Protein AF-A0A955R0D7-F1 (afdb_monomer_lite)

Secondary structure (DSSP, 8-state):
-HHHHHHHHHHHIIIIIHHHHHT--THHHHHHHHHHHHHHHHHHHHHHHHHHHHHHHHHHHHTTT-TTHHHHSHHHHHHHHHHHHHHHHHHHHHHHHHHHHHHTTTT-S---TT--SS-THHHHTHHHHHHHHHHHHHHHHHHHHHHT-

Foldseek 3Di:
DLLVVLLVLLCCCLPPVVVVLVPDDDPVSLVVCLVVVVVSLVSNLVSLVVVLVVLVVVVCVVCVNPLVVLVVDPLSVLCCVLVVLSVVVSCCSVPVVVVVCVVVCSPPPDDDPPPPPDCPPVVVSVVSVVVSVVSVVSVVSVVCSVVVD

Radius of gyration: 18.82 Å; chains: 1; bounding box: 49×33×50 Å

Structure (mmCIF, N/CA/C/O backbone):
data_AF-A0A955R0D7-F1
#
_entry.id   AF-A0A955R0D7-F1
#
loop_
_atom_site.group_PDB
_atom_site.id
_atom_site.type_symbol
_atom_site.label_atom_id
_atom_site.label_alt_id
_atom_site.label_comp_id
_atom_site.label_asym_id
_atom_site.label_entity_id
_atom_site.label_seq_id
_atom_site.pdbx_PDB_ins_code
_atom_site.Cartn_x
_atom_site.Cartn_y
_atom_site.Cartn_z
_atom_site.occupancy
_atom_site.B_iso_or_equiv
_atom_site.auth_seq_id
_atom_site.auth_comp_id
_atom_site.auth_asym_id
_atom_site.auth_atom_id
_atom_site.pdbx_PDB_model_num
ATOM 1 N N . MET A 1 1 ? 12.828 -4.872 1.362 1.00 61.38 1 MET A N 1
ATOM 2 C CA . MET A 1 1 ? 12.456 -5.060 2.786 1.00 61.38 1 MET A CA 1
ATOM 3 C C . MET A 1 1 ? 11.213 -4.268 3.188 1.00 61.38 1 MET A C 1
ATOM 5 O O . MET A 1 1 ? 10.404 -4.818 3.919 1.00 61.38 1 MET A O 1
ATOM 9 N N . SER A 1 2 ? 11.001 -3.042 2.691 1.00 65.88 2 SER A N 1
ATOM 10 C CA . SER A 1 2 ? 9.780 -2.251 2.956 1.00 65.88 2 SER A CA 1
ATOM 11 C C . SER A 1 2 ? 8.479 -2.991 2.615 1.00 65.88 2 SER A C 1
ATOM 13 O O . SER A 1 2 ? 7.578 -3.041 3.442 1.00 65.88 2 SER A O 1
ATOM 15 N N . ALA A 1 3 ? 8.410 -3.654 1.456 1.00 67.31 3 ALA A N 1
ATOM 16 C CA . ALA A 1 3 ? 7.249 -4.462 1.066 1.00 67.31 3 ALA A CA 1
ATOM 17 C C . ALA A 1 3 ? 6.954 -5.610 2.052 1.00 67.31 3 ALA A C 1
ATOM 19 O O . ALA A 1 3 ? 5.801 -5.897 2.350 1.00 67.31 3 ALA A O 1
ATOM 20 N N . THR A 1 4 ? 7.995 -6.243 2.601 1.00 75.94 4 THR A N 1
ATOM 21 C CA . THR A 1 4 ? 7.864 -7.308 3.607 1.00 75.94 4 THR A CA 1
ATOM 22 C C . THR A 1 4 ? 7.376 -6.759 4.946 1.00 75.94 4 THR A C 1
ATOM 24 O O . THR A 1 4 ? 6.534 -7.383 5.582 1.00 75.94 4 THR A O 1
ATOM 27 N N . ALA A 1 5 ? 7.869 -5.586 5.359 1.00 77.06 5 ALA A N 1
ATOM 28 C CA . ALA A 1 5 ? 7.402 -4.907 6.566 1.00 77.06 5 ALA A CA 1
ATOM 29 C C . ALA A 1 5 ? 5.922 -4.514 6.443 1.00 77.06 5 ALA A C 1
ATOM 31 O O . ALA A 1 5 ? 5.141 -4.789 7.349 1.00 77.06 5 ALA A O 1
ATOM 32 N N . TRP A 1 6 ? 5.527 -3.968 5.290 1.00 73.38 6 TRP A N 1
ATOM 33 C CA . TRP A 1 6 ? 4.140 -3.597 5.012 1.00 73.38 6 TRP A CA 1
ATOM 34 C C . TRP A 1 6 ? 3.209 -4.817 4.967 1.00 73.38 6 TRP A C 1
ATOM 36 O O . TRP A 1 6 ? 2.133 -4.808 5.559 1.00 73.38 6 TRP A O 1
ATOM 46 N N . PHE A 1 7 ? 3.649 -5.916 4.348 1.00 76.81 7 PHE A N 1
ATOM 47 C CA . PHE A 1 7 ? 2.912 -7.179 4.383 1.00 76.81 7 PHE A CA 1
ATOM 48 C C . PHE A 1 7 ? 2.759 -7.720 5.813 1.00 76.81 7 PHE A C 1
ATOM 50 O O . PHE A 1 7 ? 1.665 -8.124 6.207 1.00 76.81 7 PHE A O 1
ATOM 57 N N . GLY A 1 8 ? 3.838 -7.697 6.603 1.00 83.19 8 GLY A N 1
ATOM 58 C CA . GLY A 1 8 ? 3.817 -8.113 8.005 1.00 83.19 8 GLY A CA 1
ATOM 59 C C . GLY A 1 8 ? 2.843 -7.286 8.844 1.00 83.19 8 GLY A C 1
ATOM 60 O O . GLY A 1 8 ? 2.093 -7.847 9.637 1.00 83.19 8 GLY A O 1
ATOM 61 N N . GLU A 1 9 ? 2.791 -5.975 8.617 1.00 82.50 9 GLU A N 1
ATOM 62 C CA . GLU A 1 9 ? 1.835 -5.075 9.262 1.00 82.50 9 GLU A CA 1
ATOM 63 C C . GLU A 1 9 ? 0.384 -5.450 8.927 1.00 82.50 9 GLU A C 1
ATOM 65 O O . GLU A 1 9 ? -0.415 -5.684 9.835 1.00 82.50 9 GLU A O 1
ATOM 70 N N . VAL A 1 10 ? 0.046 -5.602 7.642 1.00 80.31 10 VAL A N 1
ATOM 71 C CA . VAL A 1 10 ? -1.314 -5.985 7.217 1.00 80.31 10 VAL A CA 1
ATOM 72 C C . VAL A 1 10 ? -1.712 -7.356 7.773 1.00 80.31 10 VAL A C 1
ATOM 74 O O . VAL A 1 10 ? -2.873 -7.558 8.147 1.00 80.31 10 VAL A O 1
ATOM 77 N N . LEU A 1 11 ? -0.761 -8.285 7.877 1.00 84.38 11 LEU A N 1
ATOM 78 C CA . LEU A 1 11 ? -0.979 -9.600 8.472 1.00 84.38 11 LEU A CA 1
ATOM 79 C C . LEU A 1 11 ? -1.249 -9.499 9.978 1.00 84.38 11 LEU A C 1
ATOM 81 O O . LEU A 1 11 ? -2.230 -10.070 10.450 1.00 84.38 11 LEU A O 1
ATOM 85 N N . VAL A 1 12 ? -0.448 -8.736 10.728 1.00 87.12 12 VAL A N 1
ATOM 86 C CA . VAL A 1 12 ? -0.668 -8.499 12.166 1.00 87.12 12 VAL A CA 1
ATOM 87 C C . VAL A 1 12 ? -2.028 -7.844 12.410 1.00 87.12 12 VAL A C 1
ATOM 89 O O . VAL A 1 12 ? -2.761 -8.268 13.306 1.00 87.12 12 VAL A O 1
ATOM 92 N N . LEU A 1 13 ? -2.419 -6.866 11.591 1.00 83.75 13 LEU A N 1
ATOM 93 C CA . LEU A 1 13 ? -3.728 -6.224 11.710 1.00 83.75 13 LEU A CA 1
ATOM 94 C C . LEU A 1 13 ? -4.874 -7.213 11.490 1.00 83.75 13 LEU A C 1
ATOM 96 O O . LEU A 1 13 ? -5.788 -7.278 12.310 1.00 83.75 13 LEU A O 1
ATOM 100 N N . ASN A 1 14 ? -4.818 -8.007 10.420 1.00 81.56 14 ASN A N 1
ATOM 101 C CA . ASN A 1 14 ? -5.898 -8.932 10.075 1.00 81.56 14 ASN A CA 1
ATOM 102 C C . ASN A 1 14 ? -5.976 -10.155 10.996 1.00 81.56 14 ASN A C 1
ATOM 104 O O . ASN A 1 14 ? -7.076 -10.615 11.295 1.00 81.56 14 ASN A O 1
ATOM 108 N N . VAL A 1 15 ? -4.834 -10.695 11.423 1.00 87.00 15 VAL A N 1
ATOM 109 C CA . VAL A 1 15 ? -4.766 -11.969 12.157 1.00 87.00 15 VAL A CA 1
ATOM 110 C C . VAL A 1 15 ? -4.787 -11.764 13.668 1.00 87.00 15 VAL A C 1
ATOM 112 O O . VAL A 1 15 ? -5.303 -12.614 14.387 1.00 87.00 15 VAL A O 1
ATOM 115 N N . ILE A 1 16 ? -4.244 -10.649 14.162 1.00 88.25 16 ILE A N 1
ATOM 116 C CA . ILE A 1 16 ? -4.082 -10.414 15.601 1.00 88.25 16 ILE A CA 1
ATOM 117 C C . ILE A 1 16 ? -4.989 -9.273 16.055 1.00 88.25 16 ILE A C 1
ATOM 119 O O . ILE A 1 16 ? -5.839 -9.475 16.921 1.00 88.25 16 ILE A O 1
ATOM 123 N N . LEU A 1 17 ? -4.845 -8.084 15.462 1.00 83.94 17 LEU A N 1
ATOM 124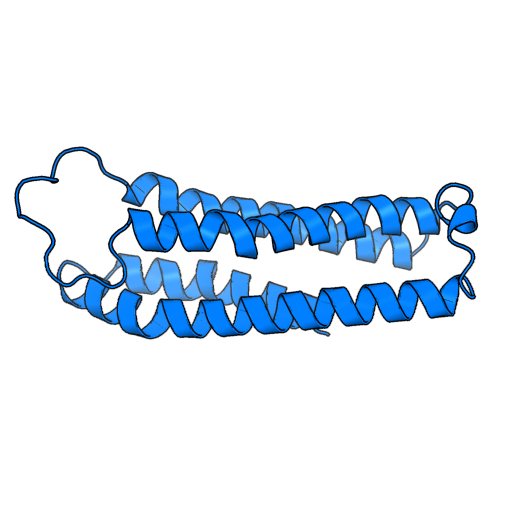 C CA . LEU A 1 17 ? -5.493 -6.881 15.987 1.00 83.94 17 LEU A CA 1
ATOM 125 C C . LEU A 1 17 ? -7.017 -6.906 15.806 1.00 83.94 17 LEU A C 1
ATOM 127 O O . LEU A 1 17 ? -7.747 -6.674 16.766 1.00 83.94 17 LEU A O 1
ATOM 131 N N . ILE A 1 18 ? -7.511 -7.207 14.601 1.00 83.69 18 ILE A N 1
ATOM 132 C CA . ILE A 1 18 ? -8.953 -7.245 14.312 1.00 83.69 18 ILE A CA 1
ATOM 133 C C . ILE A 1 18 ? -9.663 -8.309 15.170 1.00 83.69 18 ILE A C 1
ATOM 135 O O . ILE A 1 18 ? -10.655 -7.958 15.816 1.00 83.69 18 ILE A O 1
ATOM 139 N N . PRO A 1 19 ? -9.176 -9.564 15.269 1.00 84.50 19 PRO A N 1
ATOM 140 C CA . PRO A 1 19 ? -9.786 -10.558 16.148 1.00 84.50 19 PRO A CA 1
ATOM 141 C C . PRO A 1 19 ? -9.738 -10.161 17.625 1.00 84.50 19 PRO A C 1
ATOM 143 O O . PRO A 1 19 ? -10.753 -10.291 18.308 1.00 84.50 19 PRO A O 1
ATOM 146 N N . ALA A 1 20 ? -8.621 -9.612 18.111 1.00 86.94 20 ALA A N 1
ATOM 147 C CA . ALA A 1 20 ? -8.521 -9.145 19.494 1.00 86.94 20 ALA A CA 1
ATOM 148 C C . ALA A 1 20 ? -9.533 -8.027 19.795 1.00 86.94 20 ALA A C 1
ATOM 150 O O . ALA A 1 20 ? -10.219 -8.069 20.812 1.00 86.94 20 ALA A O 1
ATOM 151 N N . MET A 1 21 ? -9.694 -7.064 18.883 1.00 82.31 21 MET A N 1
ATOM 152 C CA . MET A 1 21 ? -10.682 -5.989 19.026 1.00 82.31 21 MET A CA 1
ATOM 153 C C . MET A 1 21 ? -12.124 -6.484 18.901 1.00 82.31 21 MET A C 1
ATOM 155 O O . MET A 1 21 ? -13.011 -5.903 19.518 1.00 82.31 21 MET A O 1
ATOM 159 N N . SER A 1 22 ? -12.380 -7.544 18.127 1.00 83.12 22 SER A N 1
ATOM 160 C CA . SER A 1 22 ? -13.728 -8.118 17.996 1.00 83.12 22 SER A CA 1
ATOM 161 C C . SER A 1 22 ? -14.256 -8.715 19.303 1.00 83.12 22 SER A C 1
ATOM 163 O O . SER A 1 22 ? -15.466 -8.798 19.486 1.00 83.12 22 SER A O 1
ATOM 165 N N . GLN A 1 23 ? -13.358 -9.082 20.224 1.00 86.81 23 GLN A N 1
ATOM 166 C CA . GLN A 1 23 ? -13.712 -9.577 21.556 1.00 86.81 23 GLN A CA 1
ATOM 167 C C . GLN A 1 23 ? -13.971 -8.444 22.564 1.00 86.81 23 GLN A C 1
ATOM 169 O O . GLN A 1 23 ? -14.463 -8.701 23.659 1.00 86.81 23 GLN A O 1
ATOM 174 N N . MET A 1 24 ? -13.654 -7.192 22.215 1.00 86.44 24 MET A N 1
ATOM 175 C CA . MET A 1 24 ? -13.884 -6.023 23.064 1.00 86.44 24 MET A CA 1
ATOM 176 C C . MET A 1 24 ? -15.226 -5.370 22.708 1.00 86.44 24 MET A C 1
ATOM 178 O O . MET A 1 24 ? -15.500 -5.097 21.538 1.00 86.44 24 MET A O 1
ATOM 182 N N . ALA A 1 25 ? -16.050 -5.067 23.712 1.00 82.31 25 ALA A N 1
ATOM 183 C CA . ALA A 1 25 ? -17.329 -4.378 23.532 1.00 82.31 25 ALA A CA 1
ATOM 184 C C . ALA A 1 25 ? -17.292 -2.950 24.104 1.00 82.31 25 ALA A C 1
ATOM 186 O O . ALA A 1 25 ? -16.594 -2.671 25.079 1.00 82.31 25 ALA A O 1
ATOM 187 N N . GLY A 1 26 ? -18.071 -2.050 23.498 1.00 81.56 26 GLY A N 1
ATOM 188 C CA . GLY A 1 26 ? -18.332 -0.709 24.026 1.00 81.56 26 GLY A CA 1
ATOM 189 C C . GLY A 1 26 ? -17.139 0.255 23.989 1.00 81.56 26 GLY A C 1
ATOM 190 O O . GLY A 1 26 ? -16.347 0.279 23.043 1.00 81.56 26 GLY A O 1
ATOM 191 N N . THR A 1 27 ? -17.032 1.085 25.027 1.00 82.88 27 THR A N 1
ATOM 192 C CA . THR A 1 27 ? -16.093 2.217 25.127 1.00 82.88 27 THR A CA 1
ATOM 193 C C . THR A 1 27 ? -14.623 1.796 25.093 1.00 82.88 27 THR A C 1
ATOM 195 O O . THR A 1 27 ? -13.818 2.463 24.444 1.00 82.88 27 THR A O 1
ATOM 198 N N . ALA A 1 28 ? -14.285 0.647 25.687 1.00 83.31 28 ALA A N 1
ATOM 199 C CA . ALA A 1 28 ? -12.919 0.119 25.718 1.00 83.31 28 ALA A CA 1
ATOM 200 C C . ALA A 1 28 ? -12.357 -0.160 24.312 1.00 83.31 28 ALA A C 1
ATOM 202 O O . ALA A 1 28 ? -11.191 0.120 24.031 1.00 83.31 28 ALA A O 1
ATOM 203 N N . ARG A 1 29 ? -13.198 -0.655 23.391 1.00 82.25 29 ARG A N 1
ATOM 204 C CA . ARG A 1 29 ? -12.802 -0.884 21.993 1.00 82.25 29 ARG A CA 1
ATOM 205 C C . ARG A 1 29 ? -12.495 0.431 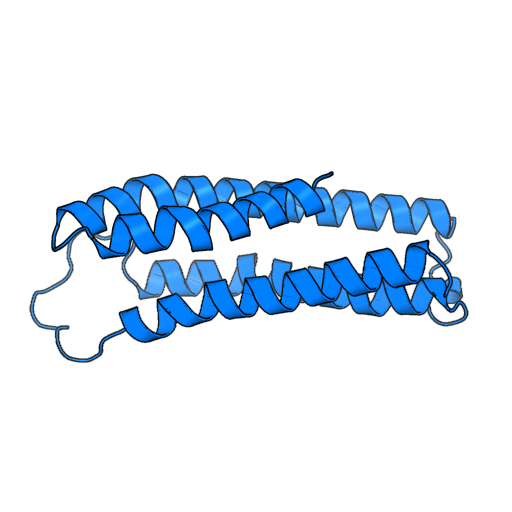21.278 1.00 82.25 29 ARG A C 1
ATOM 207 O O . ARG A 1 29 ? -11.513 0.509 20.541 1.00 82.25 29 ARG A O 1
ATOM 214 N N . ARG A 1 30 ? -13.325 1.458 21.493 1.00 79.19 30 ARG A N 1
ATOM 215 C CA . ARG A 1 30 ? -13.168 2.779 20.865 1.00 79.19 30 ARG A CA 1
ATOM 216 C C . ARG A 1 30 ? -11.902 3.482 21.355 1.00 79.19 30 ARG A C 1
ATOM 218 O O . ARG A 1 30 ? -11.149 4.005 20.541 1.00 79.19 30 ARG A O 1
ATOM 225 N N . GLU A 1 31 ? -11.631 3.432 22.656 1.00 83.88 31 GLU A N 1
ATOM 226 C CA . GLU A 1 31 ? -10.419 4.005 23.250 1.00 83.88 31 GLU A CA 1
ATOM 227 C C . GLU A 1 31 ? -9.149 3.318 22.724 1.00 83.88 31 GLU A C 1
ATOM 229 O O . GLU A 1 31 ? -8.203 3.985 22.297 1.00 83.88 31 GLU A O 1
ATOM 234 N N . TYR A 1 32 ? -9.164 1.983 22.642 1.00 84.44 32 TYR A N 1
ATOM 235 C CA . TYR A 1 32 ? -8.057 1.219 22.069 1.00 84.44 32 TYR A CA 1
ATOM 236 C C . TYR A 1 32 ? -7.833 1.539 20.583 1.00 84.44 32 TYR A C 1
ATOM 238 O O . TYR A 1 32 ? -6.696 1.773 20.165 1.00 84.44 32 TYR A O 1
ATOM 246 N N . MET A 1 33 ? -8.905 1.608 19.785 1.00 80.62 33 MET A N 1
ATOM 247 C CA . MET A 1 33 ? -8.821 2.009 18.377 1.00 80.62 33 MET A CA 1
ATOM 248 C C . MET A 1 33 ? -8.220 3.409 18.232 1.00 80.62 33 MET A C 1
ATOM 250 O O . MET A 1 33 ? -7.273 3.581 17.468 1.00 80.62 33 MET A O 1
ATOM 254 N N . ASN A 1 34 ? -8.692 4.385 19.005 1.00 80.06 34 ASN A N 1
ATOM 255 C CA . ASN A 1 34 ? -8.183 5.755 18.944 1.00 80.06 34 ASN A CA 1
ATOM 256 C C . ASN A 1 34 ? -6.699 5.858 19.332 1.00 80.06 34 ASN A C 1
ATOM 258 O O . ASN A 1 34 ? -5.986 6.709 18.805 1.00 80.06 34 ASN A O 1
ATOM 262 N N . ALA A 1 35 ? -6.204 4.984 20.211 1.00 85.25 35 ALA A N 1
ATOM 263 C CA . ALA A 1 35 ? -4.799 4.977 20.614 1.00 85.25 35 ALA A CA 1
ATOM 264 C C . ALA A 1 35 ? -3.876 4.258 19.610 1.00 85.25 35 ALA A C 1
ATOM 266 O O . ALA A 1 35 ? -2.747 4.702 19.367 1.00 85.25 35 ALA A O 1
ATOM 267 N N . VAL A 1 36 ? -4.322 3.130 19.048 1.00 83.75 36 VAL A N 1
ATOM 268 C CA . VAL A 1 36 ? -3.482 2.243 18.223 1.00 83.75 36 VAL A CA 1
ATOM 269 C C . VAL A 1 36 ? -3.545 2.601 16.745 1.00 83.75 36 VAL A C 1
ATOM 271 O O . VAL A 1 36 ? -2.504 2.638 16.086 1.00 83.75 36 VAL A O 1
ATOM 274 N N . PHE A 1 37 ? -4.738 2.901 16.231 1.00 79.44 37 PHE A N 1
ATOM 275 C CA . PHE A 1 37 ? -4.966 3.135 14.807 1.00 79.44 37 PHE A CA 1
ATOM 276 C C . PHE A 1 37 ? -4.061 4.260 14.270 1.00 79.44 37 PHE A C 1
ATOM 278 O O . PHE A 1 37 ? -3.289 3.983 13.355 1.00 79.44 37 PHE A O 1
ATOM 285 N N . PRO A 1 38 ? -3.962 5.457 14.887 1.00 79.94 38 PRO A N 1
ATOM 286 C CA . PRO A 1 38 ? -3.102 6.521 14.357 1.00 79.94 38 PRO A CA 1
ATOM 287 C C . PRO A 1 38 ? -1.618 6.138 14.269 1.00 79.94 38 PRO A C 1
ATOM 289 O O . PRO A 1 38 ? -0.898 6.610 13.389 1.00 79.94 38 PRO A O 1
ATOM 292 N N . ARG A 1 39 ? -1.137 5.275 15.175 1.00 84.88 39 ARG A N 1
ATOM 293 C CA . ARG A 1 39 ? 0.269 4.838 15.204 1.00 84.88 39 ARG A CA 1
ATOM 294 C C . ARG A 1 39 ? 0.576 3.864 14.077 1.00 84.88 39 ARG A C 1
ATOM 296 O O . ARG A 1 39 ? 1.578 4.044 13.389 1.00 84.88 39 ARG A O 1
ATOM 303 N N . VAL A 1 40 ? -0.291 2.871 13.892 1.00 81.44 40 VAL A N 1
ATOM 304 C CA . VAL A 1 40 ? -0.225 1.922 12.773 1.00 81.44 40 VAL A CA 1
ATOM 305 C C . VAL A 1 40 ? -0.281 2.694 11.456 1.00 81.44 40 VAL A C 1
ATOM 307 O O . VAL A 1 40 ? 0.615 2.591 10.631 1.00 81.44 40 VAL A O 1
ATOM 310 N N . PHE A 1 41 ? -1.252 3.591 11.306 1.00 78.31 41 PHE A N 1
ATOM 311 C CA . PHE A 1 41 ? -1.408 4.358 10.072 1.00 78.31 41 PHE A CA 1
ATOM 312 C C . PHE A 1 41 ? -0.218 5.252 9.744 1.00 78.31 41 PHE A C 1
ATOM 314 O O . PHE A 1 41 ? 0.219 5.324 8.592 1.00 78.31 41 PHE A O 1
ATOM 321 N N . ARG A 1 42 ? 0.376 5.886 10.756 1.00 83.31 42 ARG A N 1
ATOM 322 C CA . ARG A 1 42 ? 1.603 6.658 10.564 1.00 83.31 42 ARG A CA 1
ATOM 323 C C . ARG A 1 42 ? 2.765 5.778 10.094 1.00 83.31 42 ARG A C 1
ATOM 325 O O . ARG A 1 42 ? 3.548 6.229 9.259 1.00 83.31 42 ARG A O 1
ATOM 332 N N . LEU A 1 43 ? 2.881 4.548 10.598 1.00 83.88 43 LEU A N 1
ATOM 333 C CA . LEU A 1 43 ? 3.898 3.593 10.145 1.00 83.88 43 LEU A CA 1
ATOM 334 C C . LEU A 1 43 ? 3.663 3.179 8.692 1.00 83.88 43 LEU A C 1
ATOM 336 O O . LEU A 1 43 ? 4.582 3.323 7.884 1.00 83.88 43 LEU A O 1
ATOM 340 N N . ALA A 1 44 ? 2.442 2.771 8.345 1.00 81.62 44 ALA A N 1
ATOM 341 C CA . ALA A 1 44 ? 2.068 2.415 6.979 1.00 81.62 44 ALA A CA 1
ATOM 342 C C . ALA A 1 44 ? 2.339 3.562 5.988 1.00 81.62 44 ALA A C 1
ATOM 344 O O . ALA A 1 44 ? 2.937 3.346 4.932 1.00 81.62 44 ALA A O 1
ATOM 345 N N . SER A 1 45 ? 2.012 4.804 6.359 1.00 82.94 45 SER A N 1
ATOM 346 C CA . SER A 1 45 ? 2.275 5.994 5.539 1.00 82.94 45 SER A CA 1
ATOM 347 C C . SER A 1 45 ? 3.772 6.231 5.300 1.00 82.94 45 SER A C 1
ATOM 349 O O . SER A 1 45 ? 4.191 6.476 4.165 1.00 82.94 45 SER A O 1
ATOM 351 N N . ILE A 1 46 ? 4.604 6.127 6.345 1.00 85.50 46 ILE A N 1
ATOM 352 C CA . ILE A 1 46 ? 6.065 6.289 6.230 1.00 85.50 46 ILE A CA 1
ATOM 353 C C . ILE A 1 46 ? 6.668 5.156 5.387 1.00 85.50 46 ILE A C 1
ATOM 355 O O . ILE A 1 46 ? 7.501 5.401 4.509 1.00 85.50 46 ILE A O 1
ATOM 359 N N . LEU A 1 47 ? 6.237 3.914 5.614 1.00 82.31 47 LEU A N 1
ATOM 360 C CA . LEU A 1 47 ? 6.691 2.750 4.851 1.00 82.31 47 LEU A CA 1
ATOM 361 C C . LEU A 1 47 ? 6.288 2.848 3.377 1.00 82.31 47 LEU A C 1
ATOM 363 O O . LEU A 1 47 ? 7.110 2.583 2.501 1.00 82.31 47 LEU A O 1
ATOM 367 N N . SER A 1 48 ? 5.065 3.292 3.093 1.00 83.06 48 SER A N 1
ATOM 368 C CA . SER A 1 48 ? 4.592 3.513 1.728 1.00 83.06 48 SER A CA 1
ATOM 369 C C . SER A 1 48 ? 5.394 4.617 1.036 1.00 83.06 48 SER A C 1
ATOM 371 O O . SER A 1 48 ? 5.863 4.420 -0.083 1.00 83.06 48 SER A O 1
ATOM 373 N N . GLY A 1 49 ? 5.608 5.760 1.696 1.00 86.00 49 GLY A N 1
ATOM 374 C CA . GLY A 1 49 ? 6.389 6.864 1.132 1.00 86.00 49 GLY A CA 1
ATOM 375 C C . GLY A 1 49 ? 7.833 6.460 0.826 1.00 86.00 49 GLY A C 1
ATOM 376 O O . GLY A 1 49 ? 8.329 6.689 -0.277 1.00 86.00 49 GLY A O 1
ATOM 377 N N . THR A 1 50 ? 8.494 5.781 1.766 1.00 86.44 50 THR A N 1
ATOM 378 C CA . THR A 1 50 ? 9.864 5.279 1.561 1.00 86.44 50 THR A CA 1
ATOM 379 C C . THR A 1 50 ? 9.940 4.220 0.462 1.00 86.44 50 THR A C 1
ATOM 381 O O . THR A 1 50 ? 10.887 4.236 -0.323 1.00 86.44 50 THR A O 1
ATOM 384 N N . ALA A 1 51 ? 8.944 3.335 0.348 1.00 84.50 51 ALA A N 1
ATOM 385 C CA . ALA A 1 51 ? 8.879 2.342 -0.722 1.00 84.50 51 ALA A CA 1
ATOM 386 C C . ALA A 1 51 ? 8.712 2.983 -2.107 1.00 84.50 51 ALA A C 1
ATOM 388 O O . ALA A 1 51 ? 9.393 2.566 -3.043 1.00 84.50 51 ALA A O 1
ATOM 389 N N . VAL A 1 52 ? 7.859 4.005 -2.233 1.00 86.69 52 VAL A N 1
ATOM 390 C CA . VAL A 1 52 ? 7.660 4.742 -3.493 1.00 86.69 52 VAL A CA 1
ATOM 391 C C . VAL A 1 52 ? 8.945 5.452 -3.913 1.00 86.69 52 VAL A C 1
ATOM 393 O O . VAL A 1 52 ? 9.373 5.301 -5.055 1.00 86.69 52 VAL A O 1
ATOM 396 N N . ILE A 1 53 ? 9.598 6.167 -2.989 1.00 89.94 53 ILE A N 1
ATOM 397 C CA . ILE A 1 53 ? 10.863 6.862 -3.270 1.00 89.94 53 ILE A CA 1
ATOM 398 C C . ILE A 1 53 ? 11.938 5.855 -3.687 1.00 89.94 53 ILE A C 1
ATOM 400 O O . ILE A 1 53 ? 12.557 6.026 -4.732 1.00 89.94 53 ILE A O 1
ATOM 404 N N . ALA A 1 54 ? 12.122 4.776 -2.920 1.00 88.38 54 ALA A N 1
ATOM 405 C CA . ALA A 1 54 ? 13.114 3.752 -3.236 1.00 88.38 54 ALA A CA 1
ATOM 406 C C . ALA A 1 54 ? 12.838 3.068 -4.586 1.00 88.38 54 ALA A C 1
ATOM 408 O O . ALA A 1 54 ? 13.771 2.835 -5.352 1.00 88.38 54 ALA A O 1
ATOM 409 N N . GLY A 1 55 ? 11.571 2.775 -4.894 1.00 87.19 55 GLY A N 1
ATOM 410 C CA . GLY A 1 55 ? 11.163 2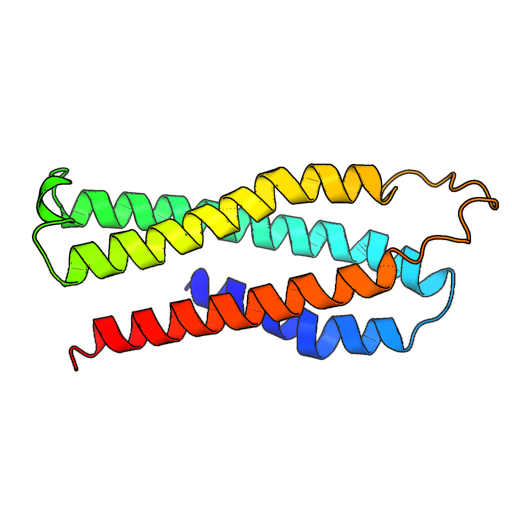.187 -6.169 1.00 87.19 55 GLY A CA 1
ATOM 411 C C . GLY A 1 55 ? 11.451 3.106 -7.356 1.00 87.19 55 GLY A C 1
ATOM 412 O O . GLY A 1 55 ? 12.023 2.654 -8.344 1.00 87.19 55 GLY A O 1
ATOM 413 N N . LEU A 1 56 ? 11.127 4.397 -7.241 1.00 90.44 56 LEU A N 1
ATOM 414 C CA . LEU A 1 56 ? 11.429 5.402 -8.267 1.00 90.44 56 LEU A CA 1
ATOM 415 C C . LEU A 1 56 ? 12.935 5.598 -8.457 1.00 90.44 56 LEU A C 1
ATOM 417 O O . LEU A 1 56 ? 13.405 5.630 -9.590 1.00 90.44 56 LEU A O 1
ATOM 421 N N . SER A 1 57 ? 13.703 5.698 -7.369 1.00 92.50 57 SER A N 1
ATOM 422 C CA . SER A 1 57 ? 15.161 5.815 -7.451 1.00 92.50 57 SER A CA 1
ATOM 423 C C . SER A 1 57 ? 15.783 4.598 -8.132 1.00 92.50 57 SER A C 1
ATOM 425 O O . SER A 1 57 ? 16.631 4.760 -9.004 1.00 92.50 57 SER A O 1
ATOM 427 N N . LEU A 1 58 ? 15.341 3.387 -7.778 1.00 89.38 58 LEU A N 1
ATOM 428 C CA . LEU A 1 58 ? 15.824 2.161 -8.408 1.00 89.38 58 LEU A CA 1
ATOM 429 C C . LEU A 1 58 ? 15.468 2.122 -9.898 1.00 89.38 58 LEU A C 1
ATOM 431 O O . LEU A 1 58 ? 16.320 1.778 -10.710 1.00 89.38 58 LEU A O 1
ATOM 435 N N . LEU A 1 59 ? 14.240 2.513 -10.252 1.00 90.00 59 LEU A N 1
ATOM 436 C CA . LEU A 1 59 ? 13.785 2.586 -11.637 1.00 90.00 59 LEU A CA 1
ATOM 437 C C . LEU A 1 59 ? 14.682 3.507 -12.468 1.00 90.00 59 LEU A C 1
ATOM 439 O O . LEU A 1 59 ? 15.190 3.082 -13.497 1.00 90.00 59 LEU A O 1
ATOM 443 N N . LEU A 1 60 ? 14.928 4.726 -11.981 1.00 92.69 60 LEU A N 1
ATOM 444 C CA . LEU A 1 60 ? 15.764 5.714 -12.666 1.00 92.69 60 LEU A CA 1
ATOM 445 C C . LEU A 1 60 ? 17.209 5.241 -12.843 1.00 92.69 60 LEU A C 1
ATOM 447 O O . LEU A 1 60 ? 17.801 5.489 -13.889 1.00 92.69 60 LEU A O 1
ATOM 451 N N . ILE A 1 61 ? 17.767 4.557 -11.839 1.00 93.19 61 ILE A N 1
ATOM 452 C CA . ILE A 1 61 ? 19.115 3.981 -11.926 1.00 93.19 61 ILE A CA 1
ATOM 453 C C . ILE A 1 61 ? 19.148 2.860 -12.969 1.00 93.19 61 ILE A C 1
ATOM 455 O O . ILE A 1 61 ? 20.069 2.813 -13.776 1.00 93.19 61 ILE A O 1
ATOM 459 N N . MET A 1 62 ? 18.154 1.968 -12.973 1.00 88.75 62 MET A N 1
ATOM 460 C CA . MET A 1 62 ? 18.122 0.817 -13.882 1.00 88.75 62 MET A CA 1
ATOM 461 C C . MET A 1 62 ? 17.853 1.192 -15.337 1.00 88.75 62 MET A C 1
ATOM 463 O O . MET A 1 62 ? 18.294 0.474 -16.229 1.00 88.75 62 MET A O 1
ATOM 467 N N . THR A 1 63 ? 17.125 2.278 -15.582 1.00 92.31 63 THR A N 1
ATOM 468 C CA . THR A 1 63 ? 16.863 2.762 -16.939 1.00 92.31 63 THR A CA 1
ATOM 469 C C . THR A 1 63 ? 17.866 3.813 -17.399 1.00 92.31 63 THR A C 1
ATOM 471 O O . THR A 1 63 ? 17.718 4.330 -18.498 1.00 92.31 63 THR A O 1
ATOM 474 N N . GLU A 1 64 ? 18.830 4.200 -16.555 1.00 92.88 64 GLU A N 1
ATOM 475 C CA . GLU A 1 64 ? 19.731 5.338 -16.802 1.00 92.88 64 GLU A CA 1
ATOM 476 C C . GLU A 1 64 ? 18.967 6.634 -17.161 1.00 92.88 64 GLU A C 1
ATOM 478 O O . GLU A 1 64 ? 19.450 7.500 -17.886 1.00 92.88 64 GLU A O 1
ATOM 483 N N . GLY A 1 65 ? 17.738 6.770 -16.649 1.00 90.75 65 GLY A N 1
ATOM 484 C CA . GLY A 1 65 ? 16.812 7.858 -16.980 1.00 90.75 65 GLY A CA 1
ATOM 485 C C . GLY A 1 65 ? 15.952 7.652 -18.236 1.00 90.75 65 GLY A C 1
ATOM 486 O O . GLY A 1 65 ? 15.012 8.421 -18.437 1.00 90.75 65 GLY A O 1
ATOM 487 N N . ASP A 1 66 ? 16.182 6.609 -19.037 1.00 93.06 66 ASP A N 1
ATOM 488 C CA . ASP A 1 66 ? 15.392 6.314 -20.237 1.00 93.06 66 ASP A CA 1
ATOM 489 C C . ASP A 1 66 ? 14.154 5.448 -19.943 1.00 93.06 66 ASP A C 1
ATOM 491 O O . ASP A 1 66 ? 14.162 4.216 -19.983 1.00 93.06 66 ASP A O 1
ATOM 495 N N . LEU A 1 67 ? 13.032 6.110 -19.671 1.00 90.19 67 LEU A N 1
ATOM 496 C CA . LEU A 1 67 ? 11.765 5.438 -19.370 1.00 90.19 67 LEU A CA 1
ATOM 497 C C . LEU A 1 67 ? 11.119 4.750 -20.587 1.00 90.19 67 LEU A C 1
ATOM 499 O O . LEU A 1 67 ? 10.151 4.006 -20.405 1.00 90.19 67 LEU A O 1
ATOM 503 N N . THR A 1 68 ? 11.622 4.961 -21.808 1.00 93.19 68 THR A N 1
ATOM 504 C CA . THR A 1 68 ? 11.057 4.336 -23.020 1.00 93.19 68 THR A CA 1
ATOM 505 C C . THR A 1 68 ? 11.302 2.826 -23.071 1.00 93.19 68 THR A C 1
ATOM 507 O O . THR A 1 68 ? 10.515 2.092 -23.664 1.00 93.19 68 THR A O 1
ATOM 510 N N . ILE A 1 69 ? 12.295 2.337 -22.323 1.00 90.56 69 ILE A N 1
ATOM 511 C CA . ILE A 1 69 ? 12.640 0.912 -22.189 1.00 90.56 69 ILE A CA 1
ATOM 512 C C . ILE A 1 69 ? 11.554 0.115 -21.433 1.00 90.56 69 ILE A C 1
ATOM 514 O O . ILE A 1 69 ? 11.455 -1.114 -21.544 1.00 90.56 69 ILE A O 1
ATOM 518 N N . LEU A 1 70 ? 10.712 0.790 -20.644 1.00 89.12 70 LEU A N 1
ATOM 519 C CA . LEU A 1 70 ? 9.693 0.139 -19.817 1.00 89.12 70 LEU A CA 1
ATOM 520 C C . LEU A 1 70 ? 8.585 -0.556 -20.626 1.00 89.12 70 LEU A C 1
ATOM 522 O O . LEU A 1 70 ? 8.341 -1.735 -20.364 1.00 89.12 70 LEU A O 1
ATOM 526 N N . PRO A 1 71 ? 7.922 0.096 -21.601 1.00 92.50 71 PRO A N 1
ATOM 527 C CA . PRO A 1 71 ? 6.930 -0.575 -22.441 1.00 92.50 71 PRO A CA 1
ATOM 528 C C . PRO A 1 71 ? 7.534 -1.610 -23.400 1.00 92.50 71 PRO A C 1
ATOM 530 O O . PRO A 1 71 ? 6.828 -2.526 -23.818 1.00 92.50 71 PRO A O 1
ATOM 533 N N . GLU A 1 72 ? 8.817 -1.491 -23.747 1.00 91.38 72 GLU A N 1
ATOM 534 C CA . GLU A 1 72 ? 9.476 -2.388 -24.707 1.00 91.38 72 GLU A CA 1
ATOM 535 C C . GLU A 1 72 ? 9.937 -3.711 -24.080 1.00 91.38 72 GLU A C 1
ATOM 537 O O . GLU A 1 72 ? 10.043 -4.733 -24.762 1.00 91.38 72 GLU A O 1
ATOM 542 N N . SER A 1 73 ? 10.188 -3.726 -22.768 1.00 87.62 73 SER A N 1
ATOM 543 C CA . SER A 1 73 ? 10.725 -4.890 -22.065 1.00 87.62 73 SER A CA 1
ATOM 544 C C . SER A 1 73 ? 9.665 -5.626 -21.238 1.00 87.62 73 SER A C 1
ATOM 546 O O . SER A 1 73 ? 8.856 -5.034 -20.526 1.00 87.62 73 SER A O 1
ATOM 548 N N . ARG A 1 74 ? 9.708 -6.969 -21.253 1.00 86.25 74 ARG A N 1
ATOM 549 C CA . ARG A 1 74 ? 8.821 -7.817 -20.428 1.00 86.25 74 ARG A CA 1
ATOM 550 C C . ARG A 1 74 ? 8.885 -7.458 -18.940 1.00 86.25 74 ARG A C 1
ATOM 552 O O . ARG A 1 74 ? 7.854 -7.377 -18.284 1.00 86.25 74 ARG A O 1
ATOM 559 N N . TRP A 1 75 ? 10.089 -7.235 -18.414 1.00 86.75 75 TRP A N 1
ATOM 560 C CA . TRP A 1 75 ? 10.291 -6.818 -17.025 1.00 86.75 75 TRP A CA 1
ATOM 561 C C . TRP A 1 75 ? 9.740 -5.410 -16.753 1.00 86.75 75 TRP A C 1
ATOM 563 O O . TRP A 1 75 ? 9.103 -5.199 -15.720 1.00 86.75 75 TRP A O 1
ATOM 573 N N . GLY A 1 76 ? 9.903 -4.477 -17.696 1.00 87.19 76 GLY A N 1
ATOM 574 C CA . GLY A 1 76 ? 9.359 -3.125 -17.595 1.00 87.19 76 GLY A CA 1
ATOM 575 C C . GLY A 1 76 ? 7.833 -3.109 -17.498 1.00 87.19 76 GLY A C 1
ATOM 576 O O . GLY A 1 76 ? 7.291 -2.411 -16.645 1.00 87.19 76 GLY A O 1
ATOM 577 N N . ILE A 1 77 ? 7.138 -3.971 -18.248 1.00 86.50 77 ILE A N 1
ATOM 578 C CA . ILE A 1 77 ? 5.677 -4.136 -18.146 1.00 86.50 77 ILE A CA 1
ATOM 579 C C . ILE A 1 77 ? 5.263 -4.609 -16.743 1.00 86.50 77 ILE A C 1
ATOM 581 O O . ILE A 1 77 ? 4.295 -4.089 -16.179 1.00 86.50 77 ILE A O 1
ATOM 585 N N . PHE A 1 78 ? 5.988 -5.556 -16.138 1.00 83.38 78 PHE A N 1
ATOM 586 C CA . PHE A 1 78 ? 5.705 -6.003 -14.766 1.00 83.38 78 PHE A CA 1
ATOM 587 C C . PHE A 1 78 ? 5.939 -4.898 -13.734 1.00 83.38 78 PHE A C 1
ATOM 589 O O . PHE A 1 78 ? 5.166 -4.767 -12.785 1.00 83.38 78 PHE A O 1
ATOM 596 N N . ILE A 1 79 ? 6.963 -4.068 -13.928 1.00 85.56 79 ILE A N 1
ATOM 597 C CA . ILE A 1 79 ? 7.195 -2.902 -13.073 1.00 85.56 79 ILE A CA 1
ATOM 598 C C . ILE A 1 79 ? 6.120 -1.842 -13.260 1.00 85.56 79 ILE A C 1
ATOM 600 O O . ILE A 1 79 ? 5.642 -1.297 -12.270 1.00 85.56 79 ILE A O 1
ATOM 604 N N . MET A 1 80 ? 5.702 -1.562 -14.490 1.00 88.75 80 MET A N 1
ATOM 605 C CA . MET A 1 80 ? 4.646 -0.589 -14.754 1.00 88.75 80 MET A CA 1
ATOM 606 C C . MET A 1 80 ? 3.315 -1.034 -14.150 1.00 88.75 80 MET A C 1
ATOM 608 O O . MET A 1 80 ? 2.641 -0.247 -13.493 1.00 88.75 80 MET A O 1
ATOM 612 N N . THR A 1 81 ? 2.948 -2.303 -14.335 1.00 84.75 81 THR A N 1
ATOM 613 C CA . THR A 1 81 ? 1.691 -2.855 -13.811 1.00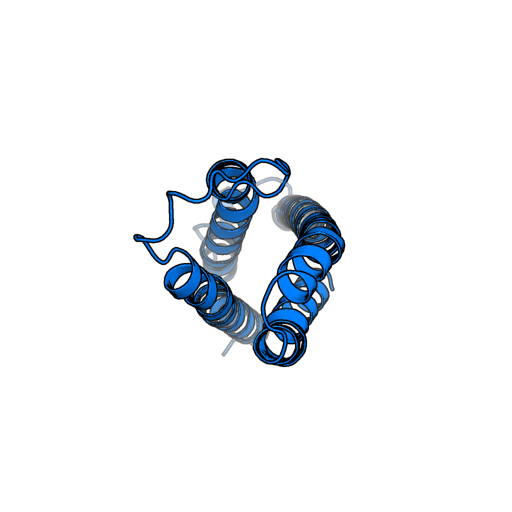 84.75 81 THR A CA 1
ATOM 614 C C . THR A 1 81 ? 1.727 -2.999 -12.290 1.00 84.75 81 THR A C 1
ATOM 616 O O . THR A 1 81 ? 0.852 -2.469 -11.607 1.00 84.75 81 THR A O 1
ATOM 619 N N . GLY A 1 82 ? 2.753 -3.649 -11.735 1.00 81.19 82 GLY A N 1
ATOM 620 C CA . GLY A 1 82 ? 2.898 -3.847 -10.292 1.00 81.19 82 GLY A CA 1
ATOM 621 C C . GLY A 1 82 ? 3.172 -2.546 -9.535 1.00 81.19 82 GLY A C 1
ATOM 622 O O . GLY A 1 82 ? 2.540 -2.276 -8.514 1.00 81.19 82 GLY A O 1
ATOM 623 N N . GLY A 1 83 ? 4.070 -1.711 -10.057 1.00 84.88 83 GLY A N 1
ATOM 624 C CA . GLY A 1 83 ? 4.384 -0.392 -9.513 1.00 84.88 83 GLY A CA 1
ATOM 625 C C . GLY A 1 83 ? 3.207 0.572 -9.620 1.00 84.88 83 GLY A C 1
ATOM 626 O O . GLY A 1 83 ? 2.904 1.254 -8.646 1.00 84.88 83 GLY A O 1
ATOM 627 N N . GLY A 1 84 ? 2.487 0.572 -10.746 1.00 88.31 84 GLY A N 1
ATOM 628 C CA . GLY A 1 84 ? 1.259 1.349 -10.921 1.00 88.31 84 GLY A CA 1
ATOM 629 C C . GLY A 1 84 ? 0.166 0.943 -9.934 1.00 88.31 84 GLY A C 1
ATOM 630 O O . GLY A 1 84 ? -0.441 1.806 -9.301 1.00 88.31 84 GLY A O 1
ATOM 631 N N . LEU A 1 85 ? -0.039 -0.363 -9.726 1.00 82.06 85 LEU A N 1
ATOM 632 C CA . LEU A 1 85 ? -1.001 -0.864 -8.744 1.00 82.06 85 LEU A CA 1
ATOM 633 C C . LEU A 1 85 ? -0.597 -0.484 -7.311 1.00 82.06 85 LEU A C 1
ATOM 635 O O . LEU A 1 85 ? -1.437 -0.030 -6.536 1.00 82.06 85 LEU A O 1
ATOM 639 N N . ALA A 1 86 ? 0.688 -0.600 -6.969 1.00 81.62 86 ALA A N 1
ATOM 640 C CA . ALA A 1 86 ? 1.205 -0.177 -5.670 1.00 81.62 86 ALA A CA 1
ATOM 641 C C . ALA A 1 86 ? 1.039 1.338 -5.442 1.00 81.62 86 ALA A C 1
ATOM 643 O O . ALA A 1 86 ? 0.611 1.748 -4.364 1.00 81.62 86 ALA A O 1
ATOM 644 N N . LEU A 1 87 ? 1.305 2.166 -6.458 1.00 86.94 87 LEU A N 1
ATOM 645 C CA . LEU A 1 87 ? 1.084 3.617 -6.424 1.00 86.94 87 LEU A CA 1
ATOM 646 C C . LEU A 1 87 ? -0.393 3.975 -6.261 1.00 86.94 87 LEU A C 1
ATOM 648 O O . LEU A 1 87 ? -0.717 4.916 -5.537 1.00 86.94 87 LEU A O 1
ATOM 652 N N . LEU A 1 88 ? -1.285 3.221 -6.904 1.00 86.38 88 LEU A N 1
ATOM 653 C CA . LEU A 1 88 ? -2.727 3.398 -6.778 1.00 86.38 88 LEU A CA 1
ATOM 654 C C . LEU A 1 88 ? -3.188 3.097 -5.349 1.00 86.38 88 LEU A C 1
ATOM 656 O O . LEU A 1 88 ? -3.930 3.891 -4.776 1.00 86.38 88 LEU A O 1
ATOM 660 N N . ILE A 1 89 ? -2.703 2.011 -4.743 1.00 81.62 89 ILE A N 1
ATOM 661 C CA . ILE A 1 89 ? -3.001 1.674 -3.341 1.00 81.62 89 ILE A CA 1
ATOM 662 C C . ILE A 1 89 ? -2.420 2.726 -2.394 1.00 81.62 89 ILE A C 1
ATOM 664 O O . ILE A 1 89 ? -3.122 3.181 -1.495 1.00 81.62 89 ILE A O 1
ATOM 668 N N . ALA A 1 90 ? -1.170 3.145 -2.602 1.00 84.19 90 ALA A N 1
ATOM 669 C CA . ALA A 1 90 ? -0.535 4.187 -1.799 1.00 84.19 90 ALA A CA 1
ATOM 670 C C . ALA A 1 90 ? -1.313 5.508 -1.885 1.00 84.19 90 ALA A C 1
ATOM 672 O O . ALA A 1 90 ? -1.570 6.156 -0.875 1.00 84.19 90 ALA A O 1
ATOM 673 N N . SER A 1 91 ? -1.753 5.880 -3.087 1.00 83.06 91 SER A N 1
ATOM 674 C CA . SER A 1 91 ? -2.575 7.070 -3.310 1.00 83.06 91 SER A CA 1
ATOM 675 C C . SER A 1 91 ? -3.942 6.926 -2.644 1.00 83.06 91 SER A C 1
ATOM 677 O O . SER A 1 91 ? -4.394 7.842 -1.965 1.00 83.06 91 SER A O 1
ATOM 679 N N . PHE A 1 92 ? -4.589 5.766 -2.757 1.00 81.94 92 PHE A N 1
ATOM 680 C CA . PHE A 1 92 ? -5.825 5.486 -2.033 1.00 81.94 92 PHE A CA 1
ATOM 681 C C . PHE A 1 92 ? -5.632 5.646 -0.517 1.00 81.94 92 PHE A C 1
ATOM 683 O O . PHE A 1 92 ? -6.414 6.347 0.120 1.00 81.94 92 PHE A O 1
ATOM 690 N N . HIS A 1 93 ? -4.563 5.078 0.044 1.00 78.75 93 HIS A N 1
ATOM 691 C CA . HIS A 1 93 ? -4.211 5.209 1.457 1.00 78.75 93 HIS A CA 1
ATOM 692 C C . HIS A 1 93 ? -4.039 6.680 1.860 1.00 78.75 93 HIS A C 1
ATOM 694 O O . HIS A 1 93 ? -4.689 7.138 2.785 1.00 78.75 93 HIS A O 1
ATOM 700 N N . PHE A 1 94 ? -3.285 7.481 1.104 1.00 79.44 94 PHE A N 1
ATOM 701 C CA . PHE A 1 94 ? -3.101 8.899 1.436 1.00 79.44 94 PHE A CA 1
ATOM 702 C C . PHE A 1 94 ? -4.373 9.756 1.279 1.00 79.44 94 PHE A C 1
ATOM 704 O O . PHE A 1 94 ? -4.617 10.639 2.100 1.00 79.44 94 PHE A O 1
ATOM 711 N N . PHE A 1 95 ? -5.186 9.529 0.239 1.00 78.75 95 PHE A N 1
ATOM 712 C CA . PHE A 1 95 ? -6.300 10.424 -0.118 1.00 78.75 95 PHE A CA 1
ATOM 713 C C . PHE A 1 95 ? -7.659 10.015 0.457 1.00 78.75 95 PHE A C 1
ATOM 715 O O . PHE A 1 95 ? -8.414 10.865 0.935 1.00 78.75 95 PHE A O 1
ATOM 722 N N . MET A 1 96 ? -8.023 8.735 0.362 1.00 67.62 96 MET A N 1
ATOM 723 C CA . MET A 1 96 ? -9.335 8.261 0.819 1.00 67.62 96 MET A CA 1
ATOM 724 C C . MET A 1 96 ? -9.389 8.163 2.337 1.00 67.62 96 MET A C 1
ATOM 726 O O . MET A 1 96 ? -10.427 8.421 2.941 1.00 67.62 96 MET A O 1
ATOM 730 N N . GLU A 1 97 ? -8.270 7.836 2.964 1.00 64.62 97 GLU A N 1
ATOM 731 C CA . GLU A 1 97 ? -8.229 7.595 4.394 1.00 64.62 97 GLU A CA 1
ATOM 732 C C . GLU A 1 97 ? -8.362 8.870 5.221 1.00 64.62 97 GLU A C 1
ATOM 734 O O . GLU A 1 97 ? -9.133 8.873 6.172 1.00 64.62 97 GLU A O 1
ATOM 739 N N . GLN A 1 98 ? -7.720 9.979 4.827 1.00 65.88 98 GLN A N 1
ATOM 740 C CA . GLN A 1 98 ? -7.926 11.263 5.511 1.00 65.88 98 GLN A CA 1
ATOM 741 C C . GLN A 1 98 ? -9.401 11.677 5.486 1.00 65.88 98 GLN A C 1
ATOM 743 O O . GLN A 1 98 ? -9.930 12.186 6.473 1.00 65.88 98 GLN A O 1
ATOM 748 N N . LYS A 1 99 ? -10.093 11.396 4.374 1.00 66.00 99 LYS A N 1
ATOM 749 C CA . LYS A 1 99 ? -11.531 11.646 4.253 1.00 66.00 99 LYS A CA 1
ATOM 750 C C . LYS A 1 99 ? -12.371 10.682 5.090 1.00 66.00 99 LYS A C 1
ATOM 752 O O . LYS A 1 99 ? -13.373 11.107 5.651 1.00 66.00 99 LYS A O 1
ATOM 757 N N . LEU A 1 100 ? -11.988 9.409 5.186 1.00 62.53 100 LEU A N 1
ATOM 758 C CA . LEU A 1 100 ? -12.680 8.410 6.007 1.00 62.53 100 LEU A CA 1
ATOM 759 C C . LEU A 1 100 ? -12.477 8.660 7.506 1.00 62.53 100 LEU A C 1
ATOM 761 O O . LEU A 1 100 ? -13.448 8.614 8.249 1.00 62.53 100 LEU A O 1
ATOM 765 N N . ALA A 1 101 ? -11.265 8.994 7.945 1.00 61.66 101 ALA A N 1
ATOM 766 C CA . ALA A 1 101 ? -10.974 9.343 9.334 1.00 61.66 101 ALA A CA 1
ATOM 767 C C . ALA A 1 101 ? -11.776 10.576 9.781 1.00 61.66 1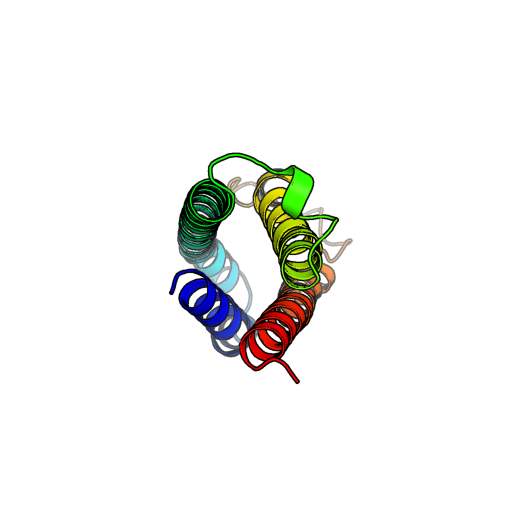01 ALA A C 1
ATOM 769 O O . ALA A 1 101 ? -12.408 10.540 10.836 1.00 61.66 101 ALA A O 1
ATOM 770 N N . ALA A 1 102 ? -11.839 11.609 8.930 1.00 64.12 102 ALA A N 1
ATOM 771 C CA . ALA A 1 102 ? -12.673 12.785 9.170 1.00 64.12 102 ALA A CA 1
ATOM 772 C C . ALA A 1 102 ? -14.175 12.447 9.193 1.00 64.12 102 ALA A C 1
ATOM 774 O O . ALA A 1 102 ? -14.917 12.992 10.001 1.00 64.12 102 ALA A O 1
ATOM 775 N N . LYS A 1 103 ? -14.636 11.527 8.334 1.00 59.31 103 LYS A N 1
ATOM 776 C CA . LYS A 1 103 ? -16.057 11.159 8.231 1.00 59.31 103 LYS A CA 1
ATOM 777 C C . LYS A 1 103 ? -16.537 10.205 9.335 1.00 59.31 103 LYS A C 1
ATOM 779 O O . LYS A 1 103 ? -17.725 10.181 9.619 1.00 59.31 103 LYS A O 1
ATOM 784 N N . ILE A 1 104 ? -15.643 9.421 9.941 1.00 56.72 104 ILE A N 1
ATOM 785 C CA . ILE A 1 104 ? -15.969 8.457 11.013 1.00 56.72 104 ILE A CA 1
ATOM 786 C C . ILE A 1 104 ? -15.833 9.106 12.413 1.00 56.72 104 ILE A C 1
ATOM 788 O O . ILE A 1 104 ? -16.044 8.450 13.428 1.00 56.72 104 ILE A O 1
ATOM 792 N N . GLY A 1 105 ? -15.486 10.398 12.501 1.00 54.66 105 GLY A N 1
ATOM 793 C CA . GLY A 1 105 ? -15.369 11.101 13.787 1.00 54.66 105 GLY A CA 1
ATOM 794 C C . GLY A 1 105 ? -14.225 10.579 14.665 1.00 54.66 105 GLY A C 1
ATOM 795 O O . GLY A 1 105 ? -14.266 10.687 15.892 1.00 54.66 105 GLY A O 1
ATOM 796 N N . VAL A 1 106 ? -13.192 9.980 14.061 1.00 53.19 106 VAL A N 1
ATOM 797 C CA . VAL A 1 106 ? -11.985 9.550 14.780 1.00 53.19 106 VAL A CA 1
ATOM 798 C C . VAL A 1 106 ? -11.173 10.805 15.116 1.00 53.19 106 VAL A C 1
ATOM 800 O O . VAL A 1 106 ? -10.312 11.224 14.349 1.00 53.19 106 VAL A O 1
ATOM 803 N N . GLY A 1 107 ? -11.499 11.440 16.242 1.00 46.44 107 GLY A N 1
ATOM 804 C CA . GLY A 1 107 ? -10.868 12.681 16.701 1.00 46.44 107 GLY A CA 1
ATOM 805 C C . GLY A 1 107 ? -11.806 13.608 17.473 1.00 46.44 107 GLY A C 1
ATOM 806 O O . GLY A 1 107 ? -11.334 14.308 18.363 1.00 46.44 107 GLY A O 1
ATOM 807 N N . ASP A 1 108 ? -13.114 13.539 17.212 1.00 42.34 108 ASP A N 1
ATOM 808 C CA . ASP A 1 108 ? -14.120 14.310 17.942 1.00 42.34 108 ASP A CA 1
ATOM 809 C C . ASP A 1 108 ? -14.812 13.425 18.988 1.00 42.34 108 ASP A C 1
ATOM 811 O O . ASP A 1 108 ? -15.425 12.394 18.696 1.00 42.34 108 ASP A O 1
ATOM 815 N N . CYS A 1 109 ? -14.666 13.817 20.255 1.00 45.78 109 CYS A N 1
ATOM 816 C CA . CYS A 1 109 ? -15.274 13.146 21.405 1.00 45.78 109 CYS A CA 1
ATOM 817 C C . CYS A 1 109 ? -16.782 13.421 21.548 1.00 45.78 109 CYS A C 1
ATOM 819 O O . CYS A 1 109 ? -17.405 12.868 22.451 1.00 45.78 109 CYS A O 1
ATOM 821 N N . GLU A 1 110 ? -17.383 14.223 20.670 1.00 44.19 110 GLU A N 1
ATOM 822 C CA . GLU A 1 110 ? -18.820 14.504 20.664 1.00 44.19 110 GLU A CA 1
ATOM 823 C C . GLU A 1 110 ? -19.490 13.751 19.514 1.00 44.19 110 GLU A C 1
ATOM 825 O O . GLU A 1 110 ? -19.681 14.277 18.424 1.00 44.19 110 GLU A O 1
ATOM 830 N N . VAL A 1 111 ? -19.836 12.485 19.750 1.00 49.50 111 VAL A N 1
ATOM 831 C CA . VAL A 1 111 ? -20.820 11.797 18.905 1.00 49.50 111 VAL A CA 1
ATOM 832 C C . VAL A 1 111 ? -22.153 11.913 19.625 1.00 49.50 111 VAL A C 1
ATOM 834 O O . VAL A 1 111 ? -22.317 11.367 20.718 1.00 49.50 111 VAL A O 1
ATOM 837 N N . SER A 1 112 ? -23.063 12.685 19.036 1.00 47.25 112 SER A N 1
ATOM 838 C CA . SER A 1 112 ? -24.449 12.799 19.477 1.00 47.25 112 SER A CA 1
ATOM 839 C C . SER A 1 112 ? -25.119 11.415 19.454 1.00 47.25 112 SER A C 1
ATOM 841 O O . SER A 1 112 ? -24.880 10.644 18.527 1.00 47.25 112 SER A O 1
ATOM 843 N N . PRO A 1 113 ? -25.944 11.073 20.457 1.00 51.22 113 PRO A N 1
ATOM 844 C CA . PRO A 1 113 ? -26.508 9.730 20.624 1.00 51.22 113 PRO A CA 1
ATOM 845 C C . PRO A 1 113 ? -27.559 9.310 19.575 1.00 51.22 113 PRO A C 1
ATOM 847 O O . PRO A 1 113 ? -28.093 8.217 19.699 1.00 51.22 113 PRO A O 1
ATOM 850 N N . ASP A 1 114 ? -27.837 10.125 18.550 1.00 52.06 114 ASP A N 1
ATOM 851 C CA . ASP A 1 114 ? -28.922 9.886 17.582 1.00 52.06 114 ASP A CA 1
ATOM 852 C C . ASP A 1 114 ? -28.472 9.265 16.236 1.00 52.06 114 ASP A C 1
ATOM 854 O O . ASP A 1 114 ? -29.318 8.941 15.406 1.00 52.06 114 ASP A O 1
ATOM 858 N N . ASP A 1 115 ? -27.173 9.028 16.004 1.00 51.38 115 ASP A N 1
ATOM 859 C CA . ASP A 1 115 ? -26.653 8.421 14.755 1.00 51.38 115 ASP A CA 1
ATOM 860 C C . ASP A 1 115 ? -26.552 6.876 14.830 1.00 51.38 115 ASP A C 1
ATOM 862 O O . ASP A 1 115 ? -25.555 6.269 14.429 1.00 51.38 115 ASP A O 1
ATOM 866 N N . GLU A 1 116 ? -27.569 6.212 15.388 1.00 50.25 116 GLU A N 1
ATOM 867 C CA . GLU A 1 116 ? -27.539 4.771 15.704 1.00 50.25 116 GLU A CA 1
ATOM 868 C C . GLU A 1 116 ? -27.981 3.844 14.545 1.00 50.25 116 GLU A C 1
ATOM 870 O O . GLU A 1 116 ? -27.939 2.623 14.690 1.00 50.25 116 GLU A O 1
ATOM 875 N N . GLU A 1 117 ? -28.373 4.369 13.376 1.00 49.94 117 GLU A N 1
ATOM 876 C CA . GLU A 1 117 ? -29.098 3.558 12.375 1.00 49.94 117 GLU A CA 1
ATOM 877 C C . GLU A 1 117 ? -28.319 3.101 11.130 1.00 49.94 117 GLU A C 1
ATOM 879 O O . GLU A 1 117 ? -28.827 2.271 10.377 1.00 49.94 117 GLU A O 1
ATOM 884 N N . ASP A 1 118 ? -27.083 3.551 10.903 1.00 49.97 118 ASP A N 1
ATOM 885 C CA . ASP A 1 118 ? -26.379 3.251 9.647 1.00 49.97 118 ASP A CA 1
ATOM 886 C C . ASP A 1 118 ? -25.022 2.590 9.908 1.00 49.97 118 ASP A C 1
ATOM 888 O O . ASP A 1 118 ? -23.990 3.229 9.751 1.00 49.97 118 ASP A O 1
ATOM 892 N N . ASP A 1 119 ? -25.029 1.319 10.347 1.00 52.78 119 ASP A N 1
ATOM 893 C CA . ASP A 1 119 ? -23.862 0.514 10.766 1.00 52.78 119 ASP A CA 1
ATOM 894 C C . ASP A 1 119 ? -22.653 0.661 9.803 1.00 52.78 119 ASP A C 1
ATOM 896 O O . ASP A 1 119 ? -22.507 -0.087 8.821 1.00 52.78 119 ASP A O 1
ATOM 900 N N . PRO A 1 120 ? -21.716 1.599 10.067 1.00 53.06 120 PRO A N 1
ATOM 901 C CA . PRO A 1 120 ? -20.566 1.832 9.200 1.00 53.06 120 PRO A CA 1
ATOM 902 C C . PRO A 1 120 ? -19.518 0.727 9.396 1.00 53.06 120 PRO A C 1
ATOM 904 O O . PRO A 1 120 ? -18.550 0.617 8.632 1.00 53.06 120 PRO A O 1
ATOM 907 N N . HIS A 1 121 ? -19.687 -0.104 10.430 1.00 51.94 121 HIS A N 1
ATOM 908 C CA . HIS A 1 121 ? -18.672 -1.018 10.927 1.00 51.94 121 HIS A CA 1
ATOM 909 C C . HIS A 1 121 ? -18.582 -2.307 10.107 1.00 51.94 121 HIS A C 1
ATOM 911 O O . HIS A 1 121 ? -17.492 -2.878 10.003 1.00 51.94 121 HIS A O 1
ATOM 917 N N . GLY A 1 122 ? -19.657 -2.715 9.423 1.00 54.62 122 GLY A N 1
ATOM 918 C CA . GLY A 1 122 ? -19.619 -3.830 8.469 1.00 54.62 122 GLY A CA 1
ATOM 919 C C . GLY A 1 122 ? -18.686 -3.570 7.276 1.00 54.62 122 GLY A C 1
ATOM 920 O O . GLY A 1 122 ? -17.930 -4.454 6.859 1.00 54.62 122 GLY A O 1
ATOM 921 N N . LYS A 1 123 ? -18.661 -2.331 6.764 1.00 51.97 123 LYS A N 1
ATOM 922 C CA . LYS A 1 123 ? -17.811 -1.936 5.623 1.00 51.97 123 LYS A CA 1
ATOM 923 C C . LYS A 1 123 ? -16.327 -1.825 5.999 1.00 51.97 123 LYS A C 1
ATOM 925 O O . LYS A 1 123 ? -15.467 -2.092 5.159 1.00 51.97 123 LYS A O 1
ATOM 930 N N . LEU A 1 124 ? -16.013 -1.525 7.263 1.00 56.84 124 LEU A N 1
ATOM 931 C CA . LEU A 1 124 ? -14.635 -1.403 7.763 1.00 56.84 124 LEU A CA 1
ATOM 932 C C . LEU A 1 124 ? -13.865 -2.734 7.799 1.00 56.84 124 LEU A C 1
ATOM 934 O O . LEU A 1 124 ? -12.644 -2.725 7.678 1.00 56.84 124 LEU A O 1
ATOM 938 N N . ASN A 1 125 ? -14.544 -3.882 7.886 1.00 64.25 125 ASN A N 1
ATOM 939 C CA . ASN A 1 125 ? -13.882 -5.196 7.872 1.00 64.25 125 ASN A CA 1
ATOM 940 C C . ASN A 1 125 ? -13.516 -5.694 6.463 1.00 64.25 125 ASN A C 1
ATOM 942 O O . ASN A 1 125 ? -12.705 -6.611 6.320 1.00 64.25 125 ASN A O 1
ATOM 946 N N . ILE A 1 126 ? -14.104 -5.113 5.415 1.00 71.31 126 ILE A N 1
ATOM 947 C CA . ILE A 1 126 ? -13.864 -5.517 4.023 1.00 71.31 126 ILE A CA 1
ATOM 948 C C . ILE A 1 126 ? -12.573 -4.912 3.478 1.00 71.31 126 ILE A C 1
ATOM 950 O O . ILE A 1 126 ? -11.818 -5.603 2.794 1.00 71.31 126 ILE A O 1
ATOM 954 N N . VAL A 1 127 ? -12.281 -3.657 3.826 1.00 68.56 127 VAL A N 1
ATOM 955 C CA . VAL A 1 127 ? -11.105 -2.938 3.315 1.00 68.56 127 VAL A CA 1
ATOM 956 C C . VAL A 1 127 ? -9.787 -3.669 3.637 1.00 68.56 127 VAL A C 1
ATOM 958 O O . VAL A 1 127 ? -9.020 -3.909 2.702 1.00 68.56 127 VAL A O 1
ATOM 961 N N . PRO A 1 128 ? -9.523 -4.132 4.879 1.00 68.81 128 PRO A N 1
ATOM 962 C CA . PRO A 1 128 ? -8.285 -4.843 5.212 1.00 68.81 128 PRO A CA 1
ATOM 963 C C . PRO A 1 128 ? -8.133 -6.182 4.480 1.00 68.81 128 PRO A C 1
ATOM 965 O O . PRO A 1 128 ? -7.020 -6.564 4.118 1.00 68.81 128 PRO A O 1
ATOM 968 N N . ARG A 1 129 ? -9.244 -6.888 4.235 1.00 75.19 129 ARG A N 1
ATOM 969 C CA . ARG A 1 129 ? -9.252 -8.184 3.536 1.00 75.19 129 ARG A CA 1
ATOM 970 C C . ARG A 1 129 ? -8.974 -8.022 2.047 1.00 75.19 129 ARG A C 1
ATOM 972 O O . ARG A 1 129 ? -8.194 -8.784 1.482 1.00 75.19 129 ARG A O 1
ATOM 979 N N . VAL A 1 130 ? -9.585 -7.015 1.425 1.00 76.50 130 VAL A N 1
ATOM 980 C CA . VAL A 1 130 ? -9.331 -6.668 0.022 1.00 76.50 130 VAL A CA 1
ATOM 981 C C . VAL A 1 130 ? -7.882 -6.213 -0.152 1.00 76.50 130 VAL A C 1
ATOM 983 O O . VAL A 1 130 ? -7.208 -6.686 -1.064 1.00 76.50 130 VAL A O 1
ATOM 986 N N . ALA A 1 131 ? -7.370 -5.376 0.757 1.00 71.25 131 ALA A N 1
ATOM 987 C CA . ALA A 1 131 ? -5.970 -4.954 0.747 1.00 71.25 131 ALA A CA 1
ATOM 988 C C . ALA A 1 131 ? -5.009 -6.150 0.837 1.00 71.25 131 ALA A C 1
ATOM 990 O O . ALA A 1 131 ? -4.065 -6.230 0.053 1.00 71.25 131 ALA A O 1
ATOM 991 N N . LEU A 1 132 ? -5.276 -7.113 1.727 1.00 77.88 132 LEU A N 1
ATOM 992 C CA . LEU A 1 132 ? -4.482 -8.338 1.841 1.00 77.88 132 LEU A CA 1
ATOM 993 C C . LEU A 1 132 ? -4.490 -9.149 0.534 1.00 77.88 132 LEU A C 1
ATOM 995 O O . LEU A 1 132 ? -3.426 -9.546 0.070 1.00 77.88 132 LEU A O 1
ATOM 999 N N . LEU A 1 133 ? -5.655 -9.339 -0.094 1.00 81.75 133 LEU A N 1
ATOM 1000 C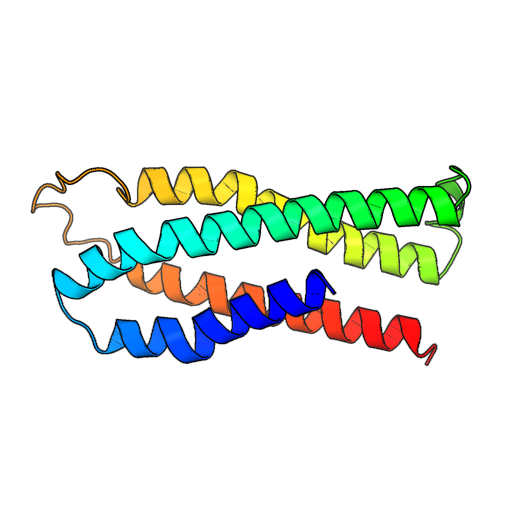 CA . LEU A 1 133 ? -5.778 -10.083 -1.355 1.00 81.75 133 LEU A CA 1
ATOM 1001 C C . LEU A 1 133 ? -4.965 -9.425 -2.480 1.00 81.75 133 LEU A C 1
ATOM 1003 O O . LEU A 1 133 ? -4.204 -10.100 -3.177 1.00 81.75 133 LEU A O 1
ATOM 1007 N N . ILE A 1 134 ? -5.073 -8.101 -2.616 1.00 77.31 134 ILE A N 1
ATOM 1008 C CA . ILE A 1 134 ? -4.317 -7.334 -3.613 1.00 77.31 134 ILE A CA 1
ATOM 1009 C C . ILE A 1 134 ? -2.809 -7.429 -3.339 1.00 77.31 134 ILE A C 1
ATOM 1011 O O . ILE A 1 134 ? -2.036 -7.711 -4.257 1.00 77.31 134 ILE A O 1
ATOM 1015 N N . LEU A 1 135 ? -2.381 -7.249 -2.085 1.00 74.75 135 LEU A N 1
ATOM 1016 C CA . LEU A 1 135 ? -0.971 -7.341 -1.695 1.00 74.75 135 LEU A CA 1
ATOM 1017 C C . LEU A 1 135 ? -0.389 -8.728 -1.960 1.00 74.75 135 LEU A C 1
ATOM 1019 O O . LEU A 1 135 ? 0.724 -8.830 -2.475 1.00 74.75 135 LEU A O 1
ATOM 1023 N N . THR A 1 136 ? -1.138 -9.792 -1.671 1.00 79.75 136 THR A N 1
ATOM 1024 C CA . THR A 1 136 ? -0.736 -11.159 -2.015 1.00 79.75 136 THR A CA 1
ATOM 1025 C C . THR A 1 136 ? -0.564 -11.317 -3.524 1.00 79.75 136 THR A C 1
ATOM 1027 O O . THR A 1 136 ? 0.443 -11.876 -3.956 1.00 79.75 136 THR A O 1
ATOM 1030 N N . GLY A 1 137 ? -1.484 -10.779 -4.330 1.00 80.25 137 GLY A N 1
ATOM 1031 C CA . GLY A 1 137 ? -1.370 -10.784 -5.790 1.00 80.25 137 GLY A CA 1
ATOM 1032 C C . GLY A 1 137 ? -0.097 -10.093 -6.289 1.00 80.25 137 GLY A C 1
ATOM 1033 O O . GLY A 1 137 ? 0.651 -10.676 -7.075 1.00 80.25 137 GLY A O 1
ATOM 1034 N N . ILE A 1 138 ? 0.200 -8.893 -5.775 1.00 77.25 138 ILE A N 1
ATOM 1035 C CA . ILE A 1 138 ? 1.431 -8.151 -6.102 1.00 77.25 138 ILE A CA 1
ATOM 1036 C C . ILE A 1 138 ? 2.666 -8.971 -5.716 1.00 77.25 138 ILE A C 1
ATOM 1038 O O . ILE A 1 138 ? 3.586 -9.123 -6.519 1.00 77.25 138 ILE A O 1
ATOM 1042 N N . PHE A 1 139 ? 2.681 -9.536 -4.508 1.00 75.81 139 PHE A N 1
ATOM 1043 C CA . PHE A 1 139 ? 3.824 -10.287 -3.999 1.00 75.81 139 PHE A CA 1
ATOM 1044 C C . PHE A 1 139 ? 4.101 -11.547 -4.831 1.00 75.81 139 PHE A C 1
ATOM 1046 O O . PHE A 1 139 ? 5.246 -11.808 -5.204 1.00 75.81 139 PHE A O 1
ATOM 1053 N N . LEU A 1 140 ? 3.055 -12.302 -5.183 1.00 80.62 140 LEU A N 1
ATOM 1054 C CA . LEU A 1 140 ? 3.170 -13.476 -6.051 1.00 80.62 140 LEU A CA 1
ATOM 1055 C C . LEU A 1 140 ? 3.641 -13.091 -7.456 1.00 80.62 140 LEU A C 1
ATOM 1057 O O . LEU A 1 140 ? 4.540 -13.742 -7.988 1.00 80.62 140 LEU A O 1
ATOM 1061 N N . SER A 1 141 ? 3.101 -12.008 -8.023 1.00 73.19 141 SER A N 1
ATOM 1062 C CA . SER A 1 141 ? 3.533 -11.497 -9.327 1.00 73.19 141 SER A CA 1
ATOM 1063 C C . SER A 1 141 ? 5.009 -11.094 -9.320 1.00 73.19 141 SER A C 1
ATOM 1065 O O . SER A 1 141 ? 5.728 -11.395 -10.270 1.00 73.19 141 SER A O 1
ATOM 1067 N N . MET A 1 142 ? 5.488 -10.451 -8.251 1.00 74.81 142 MET A N 1
ATOM 1068 C CA . MET A 1 142 ? 6.902 -10.094 -8.107 1.00 74.81 142 MET A CA 1
ATOM 1069 C C . MET A 1 142 ? 7.795 -11.333 -8.007 1.00 74.81 142 MET A C 1
ATOM 1071 O O . MET A 1 142 ? 8.825 -11.396 -8.677 1.00 74.81 142 MET A O 1
ATOM 1075 N N . MET A 1 143 ? 7.408 -12.342 -7.219 1.00 78.81 143 MET A N 1
ATOM 1076 C CA . MET A 1 143 ? 8.175 -13.591 -7.147 1.00 78.81 143 MET A CA 1
ATOM 1077 C C . MET A 1 143 ? 8.207 -14.332 -8.485 1.00 78.81 143 MET A C 1
ATOM 1079 O O . MET A 1 143 ? 9.236 -14.911 -8.832 1.00 78.81 143 MET A O 1
ATOM 1083 N N . TYR A 1 144 ? 7.095 -14.319 -9.221 1.00 79.69 144 TYR A N 1
ATOM 1084 C CA . TYR A 1 144 ? 7.002 -14.912 -10.550 1.00 79.69 144 TYR A CA 1
ATOM 1085 C C . TYR A 1 144 ? 7.963 -14.216 -11.523 1.00 79.69 144 TYR A C 1
ATOM 1087 O O . TYR A 1 144 ? 8.799 -14.874 -12.140 1.00 79.69 144 TYR A O 1
ATOM 1095 N N . ALA A 1 145 ? 7.933 -12.880 -11.565 1.00 70.31 145 ALA A N 1
ATOM 1096 C CA . ALA A 1 145 ? 8.814 -12.078 -12.412 1.00 70.31 145 ALA A CA 1
ATOM 1097 C C . ALA A 1 145 ? 10.306 -12.288 -12.094 1.00 70.31 145 ALA A C 1
ATOM 1099 O O . ALA A 1 145 ? 11.118 -12.386 -13.009 1.00 70.31 145 ALA A O 1
ATOM 1100 N N . VAL A 1 146 ? 10.675 -12.403 -10.812 1.00 74.94 146 VAL A N 1
ATOM 1101 C CA . VAL A 1 146 ? 12.069 -12.645 -10.390 1.00 74.94 146 VAL A CA 1
ATOM 1102 C C . VAL A 1 146 ? 12.552 -14.052 -10.757 1.00 74.94 146 VAL A C 1
ATOM 1104 O O . VAL A 1 146 ? 13.739 -14.241 -11.015 1.00 74.94 146 VAL A O 1
ATOM 1107 N N . ARG A 1 147 ? 11.660 -15.049 -10.781 1.00 76.00 147 ARG A N 1
ATOM 1108 C CA . ARG A 1 147 ? 12.019 -16.442 -11.096 1.00 76.00 147 ARG A CA 1
ATOM 1109 C C . ARG A 1 147 ? 12.052 -16.752 -12.593 1.00 76.00 147 ARG A C 1
ATOM 1111 O O . ARG A 1 147 ? 12.584 -17.796 -12.951 1.00 76.00 147 ARG A O 1
ATOM 1118 N N . GLY A 1 148 ? 11.534 -15.864 -13.444 1.00 59.91 148 GLY A N 1
ATOM 1119 C CA . GLY A 1 148 ? 11.657 -15.972 -14.902 1.00 59.91 148 GLY A CA 1
ATOM 1120 C C . GLY A 1 148 ? 10.987 -17.203 -15.526 1.00 59.91 148 GLY A C 1
ATOM 1121 O O . GLY A 1 148 ? 11.428 -17.632 -16.590 1.00 59.91 148 GLY A O 1
ATOM 1122 N N . LEU A 1 149 ? 9.971 -17.777 -14.867 1.00 50.88 149 LEU A N 1
ATOM 1123 C CA . LEU A 1 149 ? 9.153 -18.869 -15.415 1.00 50.88 149 LEU A CA 1
ATOM 1124 C C . LEU A 1 149 ? 8.077 -18.354 -16.377 1.00 50.88 149 LEU A C 1
ATOM 1126 O O . LEU A 1 149 ? 7.588 -17.217 -16.194 1.00 50.88 149 LEU A O 1
#

Sequence (149 aa):
MSATAWFGEVLVLNVILIPAMSQMAGTARREYMNAVFPRVFRLASILSGTAVIAGLSLLLIMTEGDLTILPESRWGIFIMTGGGLALLIASFHFFMEQKLAAKIGVGDCEVSPDDEEDDPHGKLNIVPRVALLILTGIFLSMMYAVRGL

pLDDT: mean 76.68, std 13.09, range [42.34, 93.19]